Protein AF-A0A852K4S8-F1 (afdb_monomer)

Mean predicted aligned error: 8.18 Å

Structure (mmCIF, N/CA/C/O backbone):
data_AF-A0A852K4S8-F1
#
_entry.id   AF-A0A852K4S8-F1
#
loop_
_atom_site.group_PDB
_atom_site.id
_atom_site.type_symbol
_atom_site.label_atom_id
_atom_site.label_alt_id
_atom_site.label_comp_id
_atom_site.label_asym_id
_atom_site.label_entity_id
_atom_site.label_seq_id
_atom_site.pdbx_PDB_ins_code
_atom_site.Cartn_x
_atom_site.Cartn_y
_atom_site.Cartn_z
_atom_site.occupancy
_atom_site.B_iso_or_equiv
_atom_site.auth_seq_id
_atom_site.auth_comp_id
_atom_site.auth_asym_id
_atom_site.auth_atom_id
_atom_site.pdbx_PDB_model_num
ATOM 1 N N . THR A 1 1 ? -15.864 28.297 47.307 1.00 48.34 1 THR A N 1
ATOM 2 C CA . THR A 1 1 ? -16.616 27.245 46.594 1.00 48.34 1 THR A CA 1
ATOM 3 C C . THR A 1 1 ? -15.840 26.916 45.345 1.00 48.34 1 THR A C 1
ATOM 5 O O . THR A 1 1 ? -15.755 27.767 44.468 1.00 48.34 1 THR A O 1
ATOM 8 N N . ASP A 1 2 ? -15.194 25.752 45.297 1.00 51.62 2 ASP A N 1
ATOM 9 C CA . ASP A 1 2 ? -14.506 25.304 44.085 1.00 51.62 2 ASP A CA 1
ATOM 10 C C . ASP A 1 2 ? -15.535 25.083 42.977 1.00 51.62 2 ASP A C 1
ATOM 12 O O . ASP A 1 2 ? -16.431 24.244 43.088 1.00 51.62 2 ASP A O 1
ATOM 16 N N . VAL A 1 3 ? -15.443 25.888 41.920 1.00 63.09 3 VAL A N 1
ATOM 17 C CA . VAL A 1 3 ? -16.332 25.778 40.766 1.00 63.09 3 VAL A CA 1
ATOM 18 C C . VAL A 1 3 ? -15.861 24.590 39.939 1.00 63.09 3 VAL A C 1
ATOM 20 O O . VAL A 1 3 ? -14.883 24.671 39.194 1.00 63.09 3 VAL A O 1
ATOM 23 N N . PHE A 1 4 ? -16.559 23.466 40.081 1.00 73.31 4 PHE A N 1
ATOM 24 C CA . PHE A 1 4 ? -16.354 22.295 39.240 1.00 73.31 4 PHE A CA 1
ATOM 25 C C . PHE A 1 4 ? -16.578 22.666 37.767 1.00 73.31 4 PHE A C 1
ATOM 27 O O . PHE A 1 4 ? -17.686 23.009 37.353 1.00 73.31 4 PHE A O 1
ATOM 34 N N . ASN A 1 5 ? -15.513 22.607 36.967 1.00 80.38 5 ASN A N 1
ATOM 35 C CA . ASN A 1 5 ? -15.546 22.946 35.550 1.00 80.38 5 ASN A CA 1
ATOM 36 C C . ASN A 1 5 ? -15.519 21.669 34.700 1.00 80.38 5 ASN A C 1
ATOM 38 O O . ASN A 1 5 ? -14.463 21.125 34.377 1.00 80.38 5 ASN A O 1
ATOM 42 N N . SER A 1 6 ? -16.696 21.199 34.296 1.00 82.00 6 SER A N 1
ATOM 43 C CA . SER A 1 6 ? -16.846 20.002 33.460 1.00 82.00 6 SER A CA 1
ATOM 44 C C . SER A 1 6 ? -16.160 20.119 32.090 1.00 82.00 6 SER A C 1
ATOM 46 O O . SER A 1 6 ? -15.712 19.106 31.549 1.00 82.00 6 SER A O 1
ATOM 48 N N . LYS A 1 7 ? -15.991 21.335 31.540 1.00 80.94 7 LYS A N 1
ATOM 49 C CA . LYS A 1 7 ? -15.256 21.546 30.278 1.00 80.94 7 LYS A CA 1
ATOM 50 C C . LYS A 1 7 ? -13.768 21.234 30.419 1.00 80.94 7 LYS A C 1
ATOM 52 O O . LYS A 1 7 ? -13.198 20.644 29.504 1.00 80.94 7 LYS A O 1
ATOM 57 N N . SER A 1 8 ? -13.125 21.601 31.531 1.00 82.12 8 SER A N 1
ATOM 58 C CA . SER A 1 8 ? -11.692 21.322 31.713 1.00 82.12 8 SER A CA 1
ATOM 59 C C . SER A 1 8 ? -11.430 19.820 31.865 1.00 82.12 8 SER A C 1
ATOM 61 O O . SER A 1 8 ? -10.490 19.302 31.262 1.00 82.12 8 SER A O 1
ATOM 63 N N . LEU A 1 9 ? -12.316 19.105 32.565 1.00 82.94 9 LEU A N 1
ATOM 64 C CA . LEU A 1 9 ? -12.307 17.643 32.677 1.00 82.94 9 LEU A CA 1
ATOM 65 C C . LEU A 1 9 ? -12.534 16.946 31.330 1.00 82.94 9 LEU A C 1
ATOM 67 O O . LEU A 1 9 ? -11.781 16.036 30.984 1.00 82.94 9 LEU A O 1
ATOM 71 N N . ALA A 1 10 ? -13.507 17.398 30.534 1.00 80.69 10 ALA A N 1
ATOM 72 C CA . ALA A 1 10 ? -13.762 16.846 29.203 1.00 80.69 10 ALA A CA 1
ATOM 73 C C . ALA A 1 10 ? -12.566 17.044 28.252 1.00 80.69 10 ALA A C 1
ATOM 75 O O . ALA A 1 10 ? -12.174 16.113 27.549 1.00 80.69 10 ALA A O 1
ATOM 76 N N . ILE A 1 11 ? -11.927 18.221 28.280 1.00 81.50 11 ILE A N 1
ATOM 77 C CA . ILE A 1 11 ? -10.721 18.508 27.486 1.00 81.50 11 ILE A CA 1
ATOM 78 C C . ILE A 1 11 ? -9.537 17.644 27.945 1.00 81.50 11 ILE A C 1
ATOM 80 O O . ILE A 1 11 ? -8.781 17.143 27.111 1.00 81.50 11 ILE A O 1
ATOM 84 N N . GLN A 1 12 ? -9.361 17.437 29.253 1.00 82.12 12 GLN A N 1
ATOM 85 C CA . GLN A 1 12 ? -8.315 16.553 29.779 1.00 82.12 12 GLN A CA 1
ATOM 86 C C . GLN A 1 12 ? -8.554 15.091 29.386 1.00 82.12 12 GLN A C 1
ATOM 88 O O . GLN A 1 12 ? -7.613 14.413 28.970 1.00 82.12 12 GLN A O 1
ATOM 93 N N . ALA A 1 13 ? -9.802 14.620 29.450 1.00 78.31 13 ALA A N 1
ATOM 94 C CA . ALA A 1 13 ? -10.179 13.287 28.995 1.00 78.31 13 ALA A CA 1
ATOM 95 C C . ALA A 1 13 ? -9.924 13.116 27.487 1.00 78.31 13 ALA A C 1
ATOM 97 O O . ALA A 1 13 ? -9.265 12.154 27.093 1.00 78.31 13 ALA A O 1
ATOM 98 N N . GLN A 1 14 ? -10.331 14.083 26.654 1.00 71.50 14 GLN A N 1
ATOM 99 C CA . GLN A 1 14 ? -10.043 14.081 25.215 1.00 71.50 14 GLN A CA 1
ATOM 100 C C . GLN A 1 14 ? -8.541 14.060 24.925 1.00 71.50 14 GLN A C 1
ATOM 102 O O . GLN A 1 14 ? -8.087 13.219 24.154 1.00 71.50 14 GLN A O 1
ATOM 107 N N . LYS A 1 15 ? -7.742 14.923 25.567 1.00 75.19 15 LYS A N 1
ATOM 108 C CA . LYS A 1 15 ? -6.277 14.931 25.393 1.00 75.19 15 LYS A CA 1
ATOM 109 C C . LYS A 1 15 ? -5.643 13.602 25.799 1.00 75.19 15 LYS A C 1
ATOM 111 O O . LYS A 1 15 ? -4.731 13.134 25.125 1.00 75.19 15 LYS A O 1
ATOM 116 N N . LYS A 1 16 ? -6.135 12.973 26.869 1.00 74.12 16 LYS A N 1
ATOM 117 C CA . LYS A 1 16 ? -5.644 11.674 27.349 1.00 74.12 16 LYS A CA 1
ATOM 118 C C . LYS A 1 16 ? -6.015 10.526 26.404 1.00 74.12 16 LYS A C 1
ATOM 120 O O . LYS A 1 16 ? -5.214 9.611 26.243 1.00 74.12 16 LYS A O 1
ATOM 125 N N . ILE A 1 17 ? -7.183 10.578 25.761 1.00 65.88 17 ILE A N 1
ATOM 126 C CA . ILE A 1 17 ? -7.605 9.603 24.742 1.00 65.88 17 ILE A CA 1
ATOM 127 C C . ILE A 1 17 ? -6.810 9.802 23.447 1.00 65.88 17 ILE A C 1
ATOM 129 O O . ILE A 1 17 ? -6.203 8.852 22.961 1.00 65.88 17 ILE A O 1
ATOM 133 N N . LEU A 1 18 ? -6.724 11.033 22.935 1.00 61.19 18 LEU A N 1
ATOM 134 C CA . LEU A 1 18 ? -5.953 11.365 21.731 1.00 61.19 18 LEU A CA 1
ATOM 135 C C . LEU A 1 18 ? -4.462 11.034 21.899 1.00 61.19 18 LEU A C 1
ATOM 137 O O . LEU A 1 18 ? -3.854 10.447 21.009 1.00 61.19 18 LEU A O 1
ATOM 141 N N . GLY A 1 19 ? -3.887 11.331 23.068 1.00 63.03 19 GLY A N 1
ATOM 142 C CA . GLY A 1 19 ? -2.502 10.983 23.396 1.00 63.03 19 GLY A CA 1
ATOM 143 C C . GLY A 1 19 ? -2.246 9.474 23.501 1.00 63.03 19 GLY A C 1
ATOM 144 O O . GLY A 1 19 ? -1.130 9.034 23.245 1.00 63.03 19 GLY A O 1
ATOM 145 N N . LYS A 1 20 ? -3.268 8.669 23.831 1.00 60.56 20 LYS A N 1
ATOM 146 C CA . LYS A 1 20 ? -3.191 7.197 23.804 1.00 60.56 20 LYS A CA 1
ATOM 147 C C . LYS A 1 20 ? -3.405 6.618 22.400 1.00 60.56 20 LYS A C 1
ATOM 149 O O . LYS A 1 20 ? -2.754 5.635 22.065 1.00 60.56 20 LYS A O 1
ATOM 154 N N . MET A 1 21 ? -4.266 7.232 21.582 1.00 58.16 21 MET A N 1
ATOM 155 C CA . MET A 1 21 ? -4.498 6.841 20.182 1.00 58.16 21 MET A CA 1
ATOM 156 C C . MET A 1 21 ? -3.274 7.095 19.291 1.00 58.16 21 MET A C 1
ATOM 158 O O . MET A 1 21 ? -3.014 6.324 18.373 1.00 58.16 21 MET A O 1
ATOM 162 N N . VAL A 1 22 ? -2.512 8.155 19.574 1.00 56.81 22 VAL A N 1
ATOM 163 C CA . VAL A 1 22 ? -1.288 8.539 18.854 1.00 56.81 22 VAL A CA 1
ATOM 164 C C . VAL A 1 22 ? -0.062 8.169 19.692 1.00 56.81 22 VAL A C 1
ATOM 166 O O . VAL A 1 22 ? 0.758 9.019 20.038 1.00 56.81 22 VAL A O 1
ATOM 169 N N . SER A 1 23 ? 0.087 6.905 20.089 1.00 55.50 23 SER A N 1
ATOM 170 C CA . SER A 1 23 ? 1.366 6.505 20.679 1.00 55.50 23 SER A CA 1
ATOM 171 C C . SER A 1 23 ? 2.418 6.435 19.562 1.00 55.50 23 SER A C 1
ATOM 173 O O . SER A 1 23 ? 2.228 5.761 18.548 1.00 55.50 23 SER A O 1
ATOM 175 N N . LYS A 1 24 ? 3.551 7.135 19.731 1.00 54.12 24 LYS A N 1
ATOM 176 C CA . LYS A 1 24 ? 4.719 7.068 18.821 1.00 54.12 24 LYS A CA 1
ATOM 177 C C . LYS A 1 24 ? 5.161 5.624 18.526 1.00 54.12 24 LYS A C 1
ATOM 179 O O . LYS A 1 24 ? 5.700 5.365 17.459 1.00 54.12 24 LYS A O 1
ATOM 184 N N . SER A 1 25 ? 4.862 4.698 19.441 1.00 54.72 25 SER A N 1
ATOM 185 C CA . SER A 1 25 ? 5.083 3.256 19.305 1.00 54.72 25 SER A CA 1
ATOM 186 C C . SER A 1 25 ? 4.352 2.622 18.116 1.00 54.72 25 SER A C 1
ATOM 188 O O . SER A 1 25 ? 4.842 1.640 17.576 1.00 54.72 25 SER A O 1
ATOM 190 N N . ILE A 1 26 ? 3.199 3.144 17.677 1.00 57.09 26 ILE A N 1
ATOM 191 C CA . ILE A 1 26 ? 2.460 2.549 16.552 1.00 57.09 26 ILE A CA 1
ATOM 192 C C . ILE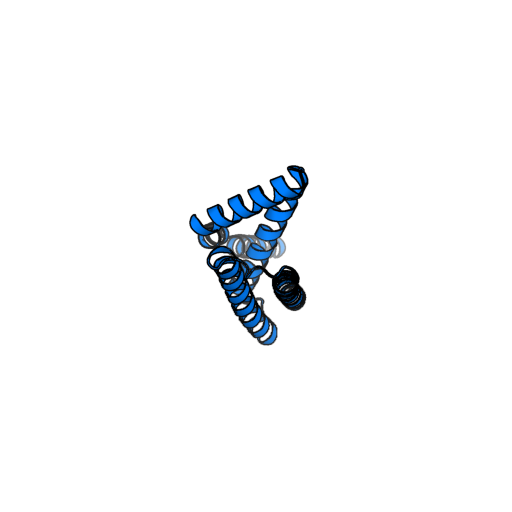 A 1 26 ? 3.219 2.749 15.238 1.00 57.09 26 ILE A C 1
ATOM 194 O O . ILE A 1 26 ? 3.353 1.800 14.472 1.00 57.09 26 ILE A O 1
ATOM 198 N N . ALA A 1 27 ? 3.765 3.945 15.012 1.00 56.53 27 ALA A N 1
ATOM 199 C CA . ALA A 1 27 ? 4.536 4.241 13.808 1.00 56.53 27 ALA A CA 1
ATOM 200 C C . ALA A 1 27 ? 5.862 3.463 13.760 1.00 56.53 27 ALA A C 1
ATOM 202 O O . ALA A 1 27 ? 6.224 2.970 12.699 1.00 56.53 27 ALA A O 1
ATOM 203 N N . THR A 1 28 ? 6.546 3.297 14.899 1.00 54.59 28 THR A N 1
ATOM 204 C CA . THR A 1 28 ? 7.835 2.587 14.959 1.00 54.59 28 THR A CA 1
ATOM 205 C C . THR A 1 28 ? 7.726 1.063 14.901 1.00 54.59 28 THR A C 1
ATOM 207 O O . THR A 1 28 ? 8.715 0.418 14.594 1.00 54.59 28 THR A O 1
ATOM 210 N N . THR A 1 29 ? 6.564 0.458 15.187 1.00 57.19 29 THR A N 1
ATOM 211 C CA . THR A 1 29 ? 6.382 -1.006 15.043 1.00 57.19 29 THR A CA 1
ATOM 212 C C . THR A 1 29 ? 5.866 -1.418 13.660 1.00 57.19 29 THR A C 1
ATOM 214 O O . THR A 1 29 ? 6.039 -2.564 13.274 1.00 57.19 29 THR A O 1
ATOM 217 N N . LEU A 1 30 ? 5.195 -0.522 12.926 1.00 61.44 30 LEU A N 1
ATOM 218 C CA . LEU A 1 30 ? 4.626 -0.827 11.599 1.00 61.44 30 LEU A CA 1
ATOM 219 C C . LEU A 1 30 ? 5.578 -0.543 10.438 1.00 61.44 30 LEU A C 1
ATOM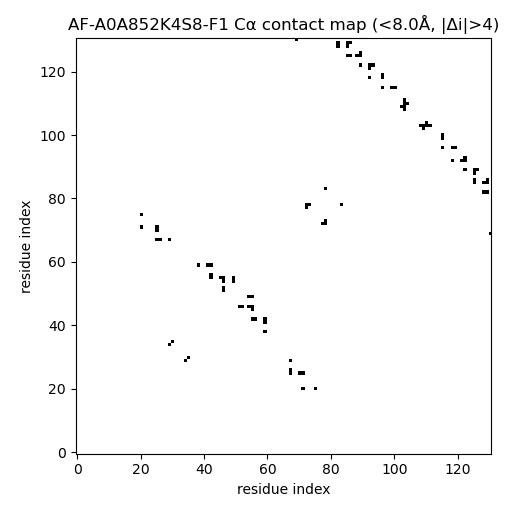 221 O O . LEU A 1 30 ? 5.352 -1.040 9.341 1.00 61.44 30 LEU A O 1
ATOM 225 N N . ILE A 1 31 ? 6.582 0.300 10.667 1.00 67.00 31 ILE A N 1
ATOM 226 C CA . ILE A 1 31 ? 7.610 0.655 9.693 1.00 67.00 31 ILE A CA 1
ATOM 227 C C . ILE A 1 31 ? 8.932 0.166 10.283 1.00 67.00 31 ILE A C 1
ATOM 229 O O . ILE A 1 31 ? 9.692 0.939 10.861 1.00 67.00 31 ILE A O 1
ATOM 233 N N . ASP A 1 32 ? 9.123 -1.152 10.245 1.00 79.81 32 ASP A N 1
ATOM 234 C CA . ASP A 1 32 ? 10.421 -1.765 10.526 1.00 79.81 32 ASP A CA 1
ATOM 235 C C . ASP A 1 32 ? 11.415 -1.494 9.380 1.00 79.81 32 ASP A C 1
ATOM 237 O O . ASP A 1 32 ? 11.042 -0.971 8.321 1.00 79.81 32 ASP A O 1
ATOM 241 N N . ASP A 1 33 ? 12.689 -1.820 9.598 1.00 82.88 33 ASP A N 1
ATOM 242 C CA . ASP A 1 33 ? 13.762 -1.541 8.636 1.00 82.88 33 ASP A CA 1
ATOM 243 C C . ASP A 1 33 ? 13.497 -2.216 7.278 1.00 82.88 33 ASP A C 1
ATOM 245 O O . ASP A 1 33 ? 13.608 -1.581 6.234 1.00 82.88 33 ASP A O 1
ATOM 249 N N . THR A 1 34 ? 13.015 -3.464 7.274 1.00 88.44 34 THR A N 1
ATOM 250 C CA . THR A 1 34 ? 12.697 -4.194 6.034 1.00 88.44 34 THR A CA 1
ATOM 251 C C . THR A 1 34 ? 11.536 -3.555 5.272 1.00 88.44 34 THR A C 1
ATOM 253 O O . THR A 1 34 ? 11.576 -3.417 4.050 1.00 88.44 34 THR A O 1
ATOM 256 N N . SER A 1 35 ? 10.488 -3.144 5.980 1.00 87.50 35 SER A N 1
ATOM 257 C CA . SER A 1 35 ? 9.343 -2.450 5.391 1.00 87.50 35 SER A CA 1
ATOM 258 C C . SER A 1 35 ? 9.746 -1.083 4.829 1.00 87.50 35 SER A C 1
ATOM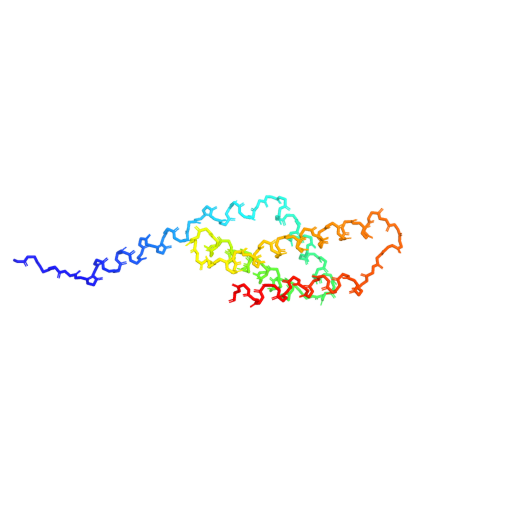 260 O O . SER A 1 35 ? 9.198 -0.655 3.812 1.00 87.50 35 SER A O 1
ATOM 262 N N . SER A 1 36 ? 10.717 -0.418 5.461 1.00 90.44 36 SER A N 1
ATOM 263 C CA . SER A 1 36 ? 11.291 0.846 4.985 1.00 90.44 36 SER A CA 1
ATOM 264 C C . SER A 1 36 ? 12.048 0.656 3.674 1.00 90.44 36 SER A C 1
ATOM 266 O O . SER A 1 36 ? 11.766 1.376 2.718 1.00 90.44 36 SER A O 1
ATOM 268 N N . ASP A 1 37 ? 12.898 -0.369 3.579 1.00 93.75 37 ASP A N 1
ATOM 269 C CA . ASP A 1 37 ? 13.638 -0.685 2.350 1.00 93.75 37 ASP A CA 1
ATOM 270 C C . ASP A 1 37 ? 12.691 -0.956 1.168 1.00 93.75 37 ASP A C 1
ATOM 272 O O . ASP A 1 37 ? 12.896 -0.467 0.054 1.00 93.75 37 ASP A O 1
ATOM 276 N N . VAL A 1 38 ? 11.594 -1.687 1.407 1.00 94.44 38 VAL A N 1
ATOM 277 C CA . VAL A 1 38 ? 10.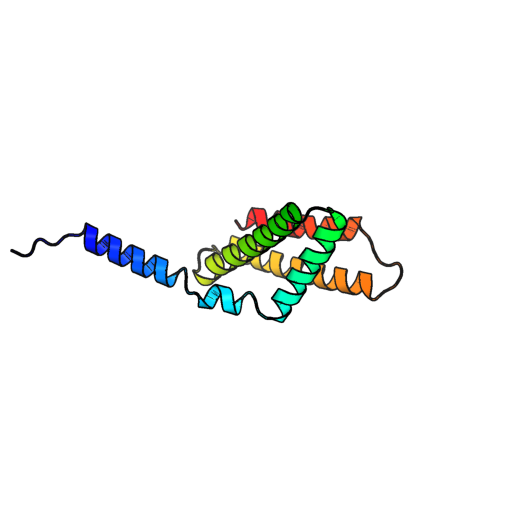568 -1.929 0.378 1.00 94.44 38 VAL A CA 1
ATOM 278 C C . VAL A 1 38 ? 9.901 -0.623 -0.064 1.00 94.44 38 VAL A C 1
ATOM 280 O O . VAL A 1 38 ? 9.681 -0.420 -1.259 1.00 94.44 38 VAL A O 1
ATOM 283 N N . LEU A 1 39 ? 9.569 0.275 0.868 1.00 95.00 39 LEU A N 1
ATOM 284 C CA . LEU A 1 39 ? 8.972 1.574 0.542 1.00 95.00 39 LEU A CA 1
ATOM 285 C C . LEU A 1 39 ? 9.938 2.474 -0.240 1.00 95.00 39 LEU A C 1
ATOM 287 O O . LEU A 1 39 ? 9.496 3.183 -1.149 1.00 95.00 39 LEU A O 1
ATOM 291 N N . ASP A 1 40 ? 11.230 2.419 0.073 1.00 96.00 40 ASP A N 1
ATOM 292 C CA . ASP A 1 40 ? 12.269 3.181 -0.615 1.00 96.00 40 ASP A CA 1
ATOM 293 C C . ASP A 1 40 ? 12.489 2.681 -2.049 1.00 96.00 40 ASP A C 1
ATOM 295 O O . ASP A 1 40 ? 12.582 3.487 -2.980 1.00 96.00 40 ASP A O 1
ATOM 299 N N . GLU A 1 41 ? 12.467 1.367 -2.279 1.00 97.75 41 GLU A N 1
ATOM 300 C CA . GLU A 1 41 ? 12.530 0.826 -3.640 1.00 97.75 41 GLU A CA 1
ATOM 301 C C . GLU A 1 41 ? 11.240 1.097 -4.427 1.00 97.75 41 GLU A C 1
ATOM 303 O O . GLU A 1 41 ? 11.303 1.490 -5.595 1.00 97.75 41 GLU A O 1
ATOM 308 N N . LEU A 1 42 ? 10.062 1.029 -3.789 1.00 97.69 42 LEU A N 1
ATOM 309 C CA . LEU A 1 42 ? 8.806 1.477 -4.405 1.00 97.69 42 LEU A CA 1
ATOM 310 C C . LEU A 1 42 ? 8.860 2.962 -4.793 1.00 97.69 42 LEU A C 1
ATOM 312 O O . LEU A 1 42 ? 8.396 3.339 -5.875 1.00 97.69 42 LEU A O 1
ATOM 316 N N . TYR A 1 43 ? 9.444 3.815 -3.947 1.00 98.31 43 TYR A N 1
ATOM 317 C CA . TYR A 1 43 ? 9.684 5.221 -4.268 1.00 98.31 43 TYR A CA 1
ATOM 318 C C . TYR A 1 43 ? 10.600 5.355 -5.485 1.00 98.31 43 TYR A C 1
ATOM 320 O O . TYR A 1 43 ? 10.282 6.104 -6.413 1.00 98.31 43 TYR A O 1
ATOM 328 N N . ARG A 1 44 ? 11.714 4.617 -5.500 1.00 98.56 44 ARG A N 1
ATOM 329 C CA . ARG A 1 44 ? 12.721 4.670 -6.560 1.00 98.56 44 ARG A CA 1
ATOM 330 C C . ARG A 1 44 ? 12.131 4.300 -7.916 1.00 98.56 44 ARG A C 1
ATOM 332 O O . ARG A 1 44 ? 12.253 5.095 -8.848 1.00 98.56 44 ARG A O 1
ATOM 339 N N . VAL A 1 45 ? 11.425 3.170 -8.014 1.00 98.25 45 VAL A N 1
ATOM 340 C CA . VAL A 1 45 ? 10.788 2.737 -9.272 1.00 98.25 45 VAL A CA 1
ATOM 341 C C . VAL A 1 45 ? 9.665 3.682 -9.704 1.00 98.25 45 VAL A C 1
ATOM 343 O O . VAL A 1 45 ? 9.526 3.975 -10.889 1.00 98.25 45 VAL A O 1
ATOM 346 N N . THR A 1 46 ? 8.897 4.233 -8.758 1.00 98.25 46 THR A N 1
ATOM 347 C CA . THR A 1 46 ? 7.828 5.200 -9.066 1.00 98.25 46 THR A CA 1
ATOM 348 C C . THR A 1 46 ? 8.400 6.516 -9.584 1.00 98.25 46 THR A C 1
ATOM 350 O O . THR A 1 46 ? 7.876 7.093 -10.538 1.00 98.25 46 THR A O 1
ATOM 353 N N . LYS A 1 47 ? 9.483 7.008 -8.976 1.00 98.69 47 LYS A N 1
ATOM 354 C CA . LYS A 1 47 ? 10.176 8.222 -9.412 1.00 98.69 47 LYS A CA 1
ATOM 355 C C . LYS A 1 47 ? 10.789 8.031 -10.795 1.00 98.69 47 LYS A C 1
ATOM 357 O O . LYS A 1 47 ? 10.659 8.928 -11.619 1.00 98.69 47 LYS A O 1
ATOM 362 N N . GLU A 1 48 ? 11.419 6.885 -11.042 1.00 98.50 48 GLU A N 1
ATOM 363 C CA . GLU A 1 48 ? 11.998 6.556 -12.347 1.00 98.50 48 GLU A CA 1
ATOM 364 C C . GLU A 1 48 ? 10.915 6.478 -13.431 1.00 98.50 48 GLU A C 1
ATOM 366 O O . GLU A 1 48 ? 11.069 7.030 -14.515 1.00 98.50 48 GLU A O 1
ATOM 371 N N . TYR A 1 49 ? 9.767 5.871 -13.130 1.00 98.12 49 TYR A N 1
ATOM 372 C CA . TYR A 1 49 ? 8.671 5.769 -14.090 1.00 98.12 49 TYR A CA 1
ATOM 373 C C . TYR A 1 49 ? 7.987 7.114 -14.377 1.00 98.12 49 TYR A C 1
ATOM 375 O O . TYR A 1 49 ? 7.721 7.450 -15.527 1.00 98.12 49 TYR A O 1
ATOM 383 N N . THR A 1 50 ? 7.689 7.894 -13.335 1.00 98.19 50 THR A N 1
ATOM 384 C CA . THR A 1 50 ? 6.968 9.173 -13.479 1.00 98.19 50 THR A CA 1
ATOM 385 C C . THR A 1 50 ? 7.874 10.332 -13.890 1.00 98.19 50 THR A C 1
ATOM 387 O O . THR A 1 50 ? 7.372 11.378 -14.295 1.00 98.19 50 THR A O 1
ATOM 390 N N . GLN A 1 51 ? 9.197 10.187 -13.732 1.00 98.50 51 GLN A N 1
ATOM 391 C CA . GLN A 1 51 ? 10.184 11.267 -13.855 1.00 98.50 51 GLN A CA 1
ATOM 392 C C . GLN A 1 51 ? 9.833 12.497 -12.990 1.00 98.50 51 GLN A C 1
ATOM 394 O O . GLN A 1 51 ? 10.240 13.626 -13.267 1.00 98.50 51 GLN A O 1
ATOM 399 N N . ASN A 1 52 ? 9.077 12.289 -11.903 1.00 98.44 52 ASN A N 1
ATOM 400 C CA . ASN A 1 52 ? 8.534 13.355 -11.070 1.00 98.44 52 ASN A CA 1
ATOM 401 C C . ASN A 1 52 ? 8.700 13.041 -9.579 1.00 98.44 52 ASN A C 1
ATOM 403 O O . ASN A 1 52 ? 7.918 12.313 -8.965 1.00 98.44 52 ASN A O 1
ATOM 407 N N . LYS A 1 53 ? 9.703 13.674 -8.959 1.00 98.19 53 LYS A N 1
ATOM 408 C CA . LYS A 1 53 ? 9.997 13.522 -7.526 1.00 98.19 53 LYS A CA 1
ATOM 409 C C . LYS A 1 53 ? 8.782 13.822 -6.640 1.00 98.19 53 LYS A C 1
ATOM 411 O O . LYS A 1 53 ? 8.485 13.047 -5.737 1.00 98.19 53 LYS A O 1
ATOM 416 N N . LYS A 1 54 ? 8.079 14.934 -6.888 1.00 98.38 54 LYS A N 1
ATOM 417 C CA . LYS A 1 54 ? 6.954 15.368 -6.038 1.00 98.38 54 LYS A CA 1
ATOM 418 C C . LYS A 1 54 ? 5.786 14.388 -6.109 1.00 98.38 54 LYS A C 1
ATOM 420 O O . LYS A 1 54 ? 5.101 14.167 -5.114 1.00 98.38 54 LYS A O 1
ATOM 425 N N . GLU A 1 55 ? 5.549 13.820 -7.285 1.00 98.44 55 GLU A N 1
ATOM 426 C CA . GLU A 1 55 ? 4.498 12.829 -7.490 1.00 98.44 55 GLU A CA 1
ATOM 427 C C . GLU A 1 55 ? 4.837 11.493 -6.826 1.00 98.44 55 GLU A C 1
ATOM 429 O O . GLU A 1 55 ? 4.009 10.970 -6.080 1.00 98.44 55 GLU A O 1
ATOM 434 N N . ALA A 1 56 ? 6.068 11.001 -6.986 1.00 98.31 56 ALA A N 1
ATOM 435 C CA . ALA A 1 56 ? 6.531 9.793 -6.308 1.00 98.31 56 ALA A CA 1
ATOM 436 C C . ALA A 1 56 ? 6.465 9.929 -4.774 1.00 98.31 56 ALA A C 1
ATOM 438 O O . ALA A 1 56 ? 5.903 9.065 -4.100 1.00 98.31 56 ALA A O 1
ATOM 439 N N . GLU A 1 57 ? 6.932 11.052 -4.214 1.00 97.81 57 GLU A N 1
ATOM 440 C CA . GLU A 1 57 ? 6.807 11.344 -2.776 1.00 97.81 57 GLU A CA 1
ATOM 441 C C . GLU A 1 57 ? 5.340 11.357 -2.324 1.00 97.81 57 GLU A C 1
ATOM 443 O O . GLU A 1 57 ? 5.000 10.827 -1.263 1.00 97.81 57 GLU A O 1
ATOM 448 N N . LYS A 1 58 ? 4.442 11.941 -3.129 1.00 98.44 58 LYS A N 1
ATOM 449 C CA . LYS A 1 58 ? 3.005 11.981 -2.830 1.00 98.44 58 LYS A CA 1
ATOM 450 C C . LYS A 1 58 ? 2.397 10.578 -2.796 1.00 98.44 58 LYS A C 1
ATOM 452 O O . LYS A 1 58 ? 1.614 10.298 -1.888 1.00 98.44 58 LYS A O 1
ATOM 457 N N . ILE A 1 59 ? 2.745 9.712 -3.749 1.00 98.06 59 ILE A N 1
ATOM 458 C CA . ILE A 1 59 ? 2.255 8.327 -3.822 1.00 98.06 59 ILE A CA 1
ATOM 459 C C . ILE A 1 59 ? 2.683 7.544 -2.576 1.00 98.06 59 ILE A C 1
ATOM 461 O O . ILE A 1 59 ? 1.831 6.993 -1.877 1.00 98.06 59 ILE A O 1
ATOM 465 N N . ILE A 1 60 ? 3.970 7.580 -2.231 1.00 96.81 60 ILE A N 1
ATOM 466 C CA . ILE A 1 60 ? 4.519 6.839 -1.084 1.00 96.81 60 ILE A CA 1
ATOM 467 C C . ILE A 1 60 ? 3.969 7.376 0.238 1.00 96.81 60 ILE A C 1
ATOM 469 O O . ILE A 1 60 ? 3.534 6.612 1.099 1.00 96.81 60 ILE A O 1
ATOM 473 N N . LYS A 1 61 ? 3.854 8.701 0.378 1.00 95.69 61 LYS A N 1
ATOM 474 C CA . LYS A 1 61 ? 3.212 9.323 1.543 1.00 95.69 61 LYS A CA 1
ATOM 475 C C . LYS A 1 61 ? 1.755 8.888 1.703 1.00 95.69 61 LYS A C 1
ATOM 477 O O . LYS A 1 61 ? 1.294 8.712 2.831 1.00 95.69 61 LYS A O 1
ATOM 482 N N . ASN A 1 62 ? 1.009 8.753 0.608 1.00 96.75 62 ASN A N 1
ATOM 483 C CA . ASN A 1 62 ? -0.374 8.286 0.660 1.00 96.75 62 ASN A CA 1
ATOM 484 C C . ASN A 1 62 ? -0.453 6.810 1.064 1.00 96.75 62 ASN A C 1
ATOM 486 O O . ASN A 1 62 ? -1.283 6.477 1.907 1.00 96.75 62 ASN A O 1
ATOM 490 N N . LEU A 1 63 ? 0.440 5.962 0.548 1.00 94.88 63 LEU A N 1
ATOM 491 C CA . LEU A 1 63 ? 0.550 4.563 0.962 1.00 94.88 63 LEU A CA 1
ATOM 492 C C . LEU A 1 63 ? 0.810 4.442 2.474 1.00 94.88 63 LEU A C 1
ATOM 494 O O . LEU A 1 63 ? 0.041 3.784 3.173 1.00 94.88 63 LEU A O 1
ATOM 498 N N . ILE A 1 64 ? 1.811 5.159 2.999 1.00 91.19 64 ILE A N 1
ATOM 499 C CA . ILE A 1 64 ? 2.139 5.169 4.437 1.00 91.19 64 ILE A CA 1
ATOM 500 C C . ILE A 1 64 ? 0.935 5.614 5.276 1.00 91.19 64 ILE A C 1
ATOM 502 O O . ILE A 1 64 ? 0.604 4.988 6.283 1.00 91.19 64 ILE A O 1
ATOM 506 N N . LYS A 1 65 ? 0.236 6.679 4.863 1.00 90.50 65 LYS A N 1
ATOM 507 C CA . LYS A 1 65 ? -0.963 7.159 5.569 1.00 90.50 65 LYS A CA 1
ATOM 508 C C . LYS A 1 65 ? -2.068 6.108 5.631 1.00 90.50 65 LYS A C 1
ATOM 510 O O . LYS A 1 65 ? -2.705 5.989 6.675 1.00 90.50 65 LYS A O 1
ATOM 515 N N . ILE A 1 66 ? -2.309 5.381 4.538 1.00 93.00 66 ILE A N 1
ATOM 516 C CA . ILE A 1 66 ? -3.326 4.323 4.494 1.00 93.00 66 ILE A CA 1
ATOM 517 C C . ILE A 1 66 ? -2.944 3.209 5.471 1.00 93.00 66 ILE A C 1
ATOM 519 O O . ILE A 1 66 ? -3.749 2.870 6.333 1.00 93.00 66 ILE A O 1
ATOM 523 N N . VAL A 1 67 ? -1.703 2.713 5.415 1.00 90.06 67 VAL A N 1
ATOM 524 C CA . VAL A 1 67 ? -1.211 1.659 6.322 1.00 90.06 67 VAL A CA 1
ATOM 525 C C . VAL A 1 67 ? -1.344 2.079 7.790 1.00 90.06 67 VAL A C 1
ATOM 527 O O . VAL A 1 67 ? -1.884 1.328 8.605 1.00 90.06 67 VAL A O 1
ATOM 530 N N . LEU A 1 68 ? -0.933 3.305 8.129 1.00 87.25 68 LEU A N 1
ATOM 531 C CA . LEU A 1 68 ? -1.063 3.829 9.491 1.00 87.25 68 LEU A CA 1
ATOM 532 C C . LEU A 1 68 ? -2.527 3.954 9.929 1.00 87.25 68 LEU A C 1
ATOM 534 O O . LEU A 1 68 ? -2.851 3.584 11.057 1.00 87.25 68 LEU A O 1
ATOM 538 N N . LYS A 1 69 ? -3.421 4.437 9.054 1.00 88.75 69 LYS A N 1
ATOM 539 C CA . LYS A 1 69 ? -4.859 4.535 9.355 1.00 88.75 69 LYS A CA 1
ATOM 540 C C . LYS A 1 69 ? -5.435 3.157 9.683 1.00 88.75 69 LYS A C 1
ATOM 542 O O . LYS A 1 69 ? -6.067 3.008 10.725 1.00 88.75 69 LYS A O 1
ATOM 547 N N . LEU A 1 70 ? -5.173 2.155 8.843 1.00 90.12 70 LEU A N 1
ATOM 548 C CA . LEU A 1 70 ? -5.655 0.786 9.049 1.00 90.12 70 LEU A CA 1
ATOM 549 C C . LEU A 1 70 ? -5.177 0.208 10.382 1.00 90.12 70 LEU A C 1
ATOM 551 O O . LEU A 1 70 ? -5.963 -0.370 11.128 1.00 90.12 70 LEU A O 1
ATOM 555 N N . ALA A 1 71 ? -3.902 0.396 10.714 1.00 85.44 71 ALA A N 1
ATOM 556 C CA . ALA A 1 71 ? -3.353 -0.151 11.943 1.00 85.44 71 ALA A CA 1
ATOM 557 C C . ALA A 1 71 ? -3.873 0.551 13.206 1.00 85.44 71 ALA A C 1
ATOM 559 O O . ALA A 1 71 ? -4.092 -0.110 14.222 1.00 85.44 71 ALA A O 1
ATOM 560 N N . ILE A 1 72 ? -4.094 1.870 13.151 1.00 85.19 72 ILE A N 1
ATOM 561 C CA . ILE A 1 72 ? -4.719 2.628 14.245 1.00 85.19 72 ILE A CA 1
ATOM 562 C C . ILE A 1 72 ? -6.156 2.144 14.466 1.00 85.19 72 ILE A C 1
ATOM 564 O O . ILE A 1 72 ? -6.540 1.902 15.610 1.00 85.19 72 ILE A O 1
ATOM 568 N N . LEU A 1 73 ? -6.935 1.971 13.393 1.00 88.19 73 LEU A N 1
ATOM 569 C CA . LEU A 1 73 ? -8.304 1.453 13.475 1.00 88.19 73 LEU A CA 1
ATOM 570 C C . LEU A 1 73 ? -8.331 0.039 14.067 1.00 88.19 73 LEU A C 1
ATOM 572 O O . LEU A 1 73 ? -9.079 -0.215 15.013 1.00 88.19 73 LEU A O 1
ATOM 576 N N . TYR A 1 74 ? -7.452 -0.843 13.585 1.00 85.31 74 TYR A N 1
ATOM 577 C CA . TYR A 1 74 ? -7.341 -2.217 14.071 1.00 85.31 74 TYR A CA 1
ATOM 578 C C . TYR A 1 74 ? -6.974 -2.277 15.560 1.00 85.31 74 TYR A C 1
ATOM 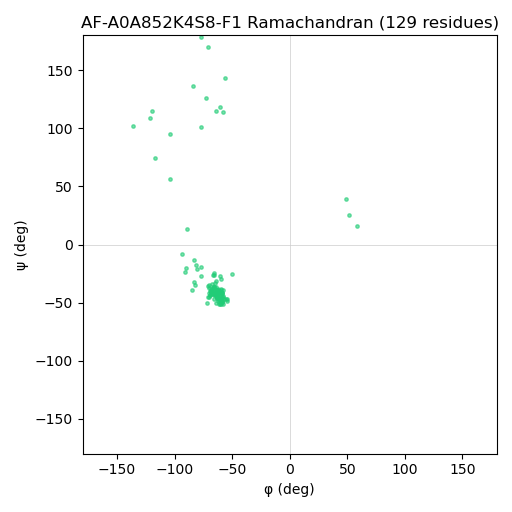580 O O . TYR A 1 74 ? -7.667 -2.918 16.344 1.00 85.31 74 TYR A O 1
ATOM 588 N N . ARG A 1 75 ? -5.917 -1.568 15.986 1.00 82.69 75 ARG A N 1
ATOM 589 C CA . ARG A 1 75 ? -5.461 -1.570 17.391 1.00 82.69 75 ARG A CA 1
ATOM 590 C C . ARG A 1 75 ? -6.479 -0.983 18.362 1.00 82.69 75 ARG A C 1
ATOM 592 O O . ARG A 1 75 ? -6.519 -1.396 19.517 1.00 82.69 75 ARG A O 1
ATOM 599 N N . ASN A 1 76 ? -7.273 -0.020 17.908 1.00 83.94 76 ASN A N 1
ATOM 600 C CA . ASN A 1 76 ? -8.291 0.623 18.731 1.00 83.94 76 ASN A CA 1
ATOM 601 C C . ASN A 1 76 ? -9.648 -0.095 18.661 1.00 83.94 76 ASN A C 1
ATOM 603 O O . ASN A 1 76 ? -10.646 0.488 19.090 1.00 83.94 76 ASN A O 1
ATOM 607 N N . ASN A 1 77 ? -9.697 -1.322 18.121 1.00 85.75 77 ASN A N 1
ATOM 608 C CA . ASN A 1 77 ? -10.913 -2.123 17.960 1.00 85.75 77 ASN A CA 1
ATOM 609 C C . ASN A 1 77 ? -12.056 -1.322 17.311 1.00 85.75 77 ASN A C 1
ATOM 611 O O . ASN A 1 77 ? -13.201 -1.395 17.748 1.00 85.75 77 ASN A O 1
ATOM 615 N N . GLN A 1 78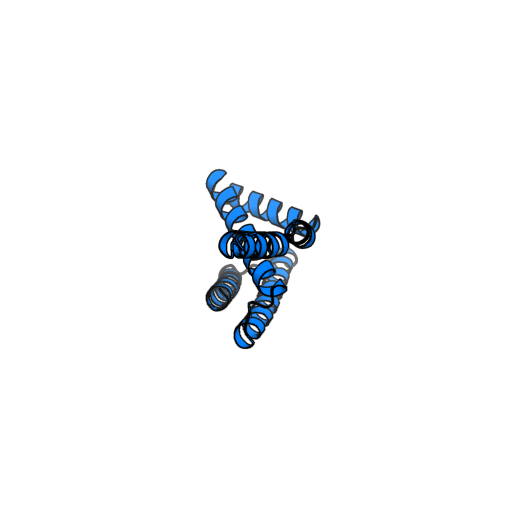 ? -11.723 -0.487 16.320 1.00 90.44 78 GLN A N 1
ATOM 616 C CA . GLN A 1 78 ? -12.703 0.346 15.617 1.00 90.44 78 GLN A CA 1
ATOM 617 C C . GLN A 1 78 ? -13.421 -0.414 14.503 1.00 90.44 78 GLN A C 1
ATOM 619 O O . GLN A 1 78 ? -14.425 0.081 14.009 1.00 90.44 78 GLN A O 1
ATOM 624 N N . PHE A 1 79 ? -12.917 -1.591 14.122 1.00 91.62 79 PHE A N 1
ATOM 625 C CA . PHE A 1 79 ? -13.558 -2.439 13.127 1.00 91.62 79 PHE A CA 1
ATOM 626 C C . PHE A 1 79 ? -14.647 -3.319 13.744 1.00 91.62 79 PHE A C 1
ATOM 628 O O . PHE A 1 79 ? -14.441 -3.938 14.791 1.00 91.62 79 PHE A O 1
ATOM 635 N N . ASN A 1 80 ? -15.786 -3.411 13.066 1.00 93.75 80 ASN A N 1
ATOM 636 C CA . ASN A 1 80 ? -16.827 -4.395 13.339 1.00 93.75 80 ASN A CA 1
ATOM 637 C C . ASN A 1 80 ? -16.449 -5.791 12.787 1.00 93.75 80 ASN A C 1
ATOM 639 O O . ASN A 1 80 ? -15.386 -5.978 12.195 1.00 93.75 80 ASN A O 1
ATOM 643 N N . GLN A 1 81 ? -17.299 -6.802 12.997 1.00 94.88 81 GLN A N 1
ATOM 644 C CA . GLN A 1 81 ? -16.996 -8.180 12.578 1.00 94.88 81 GLN A CA 1
ATOM 645 C C . GLN A 1 81 ? -16.833 -8.335 11.057 1.00 94.88 81 GLN A C 1
ATOM 647 O O . GLN A 1 81 ? -15.933 -9.056 10.618 1.00 94.88 81 GLN A O 1
ATOM 652 N N . ASP A 1 82 ? -17.645 -7.637 10.265 1.00 95.31 82 ASP A N 1
ATOM 653 C CA . ASP A 1 82 ? -17.575 -7.679 8.804 1.00 95.31 82 ASP A CA 1
ATOM 654 C C . ASP A 1 82 ? -16.297 -6.994 8.301 1.00 95.31 82 ASP A C 1
ATOM 656 O O . ASP A 1 82 ? -15.576 -7.547 7.470 1.00 95.31 82 ASP A O 1
ATOM 660 N N . GLU A 1 83 ? -15.945 -5.841 8.873 1.00 95.00 83 GLU A N 1
ATOM 661 C CA . GLU A 1 83 ? -14.704 -5.116 8.570 1.00 95.00 83 GLU A CA 1
ATOM 662 C C . GLU A 1 83 ? -13.456 -5.921 8.966 1.00 95.00 83 GLU A C 1
ATOM 664 O O . GLU A 1 83 ? -12.460 -5.929 8.240 1.00 95.00 83 GLU A O 1
ATOM 669 N N . ILE A 1 84 ? -13.502 -6.668 10.076 1.00 94.31 84 ILE A N 1
ATOM 670 C CA . ILE A 1 84 ? -12.433 -7.605 10.457 1.00 94.31 84 ILE A CA 1
ATOM 671 C C . ILE A 1 84 ? -12.313 -8.728 9.418 1.00 94.31 84 ILE A C 1
ATOM 673 O O . ILE A 1 84 ? -11.203 -9.062 8.997 1.00 94.31 84 ILE A O 1
ATOM 677 N N . ALA A 1 85 ? -13.433 -9.292 8.957 1.00 96.19 85 ALA A N 1
ATOM 678 C CA . ALA A 1 85 ? -13.420 -10.319 7.919 1.00 96.19 85 ALA A CA 1
ATOM 6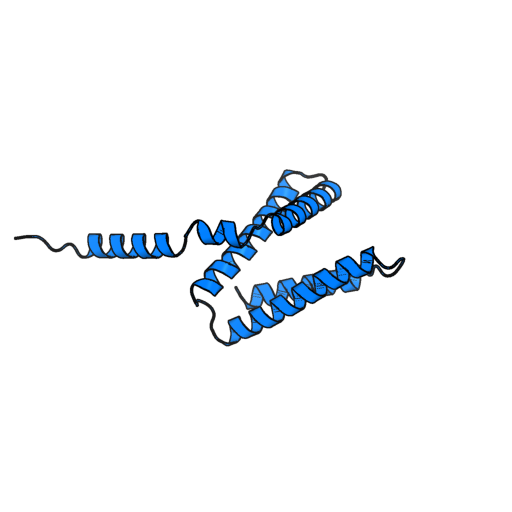79 C C . ALA A 1 85 ? -12.866 -9.783 6.584 1.00 96.19 85 ALA A C 1
ATOM 681 O O . ALA A 1 85 ? -12.099 -10.478 5.909 1.00 96.19 85 ALA A O 1
ATOM 682 N N . LEU A 1 86 ? -13.203 -8.543 6.215 1.00 96.69 86 LEU A N 1
ATOM 683 C CA . LEU A 1 86 ? -12.639 -7.849 5.055 1.00 96.69 86 LEU A CA 1
ATOM 684 C C . LEU A 1 86 ? -11.137 -7.598 5.216 1.00 96.69 86 LEU A C 1
ATOM 686 O O . LEU A 1 86 ? -10.376 -7.870 4.289 1.00 96.69 86 LEU A O 1
ATOM 690 N N . MET A 1 87 ? -10.682 -7.179 6.398 1.00 94.94 87 MET A N 1
ATOM 691 C CA . MET A 1 87 ? -9.260 -7.003 6.696 1.00 94.94 87 MET A CA 1
ATOM 692 C C . MET A 1 87 ? -8.476 -8.314 6.537 1.00 94.94 87 MET A C 1
ATOM 694 O O . MET A 1 87 ? -7.383 -8.320 5.970 1.00 94.94 87 MET A O 1
ATOM 698 N N . GLU A 1 88 ? -9.027 -9.447 6.976 1.00 95.25 88 GLU A N 1
ATOM 699 C CA . GLU A 1 88 ? -8.391 -10.755 6.776 1.00 95.25 88 GLU A CA 1
ATOM 700 C C . GLU A 1 88 ? -8.345 -11.168 5.296 1.00 95.25 88 GLU A C 1
ATOM 702 O O . GLU A 1 88 ? -7.341 -11.722 4.831 1.00 95.25 88 GLU A O 1
ATOM 707 N N . LYS A 1 89 ? -9.385 -10.854 4.511 1.00 97.31 89 LYS A N 1
ATOM 708 C CA . LYS A 1 89 ? -9.351 -11.025 3.046 1.00 97.31 89 LYS A CA 1
ATOM 709 C C . LYS A 1 89 ? -8.285 -10.132 2.407 1.00 97.31 89 LYS A C 1
ATOM 711 O O . LYS A 1 89 ? -7.516 -10.616 1.575 1.00 97.31 89 LYS A O 1
ATOM 716 N N . PHE A 1 90 ? -8.194 -8.871 2.828 1.00 96.94 90 PHE A N 1
ATOM 717 C CA . PHE A 1 90 ? -7.191 -7.917 2.357 1.00 96.94 90 PHE A CA 1
ATOM 718 C C . PHE A 1 90 ? -5.771 -8.414 2.639 1.00 96.94 90 PHE A C 1
ATOM 720 O O . PHE A 1 90 ? -4.964 -8.492 1.714 1.00 96.94 90 PHE A O 1
ATOM 727 N N . LYS A 1 91 ? -5.478 -8.866 3.866 1.00 95.31 91 LYS A N 1
ATOM 728 C CA . LYS A 1 91 ? -4.176 -9.461 4.221 1.00 95.31 91 LYS A CA 1
ATOM 729 C C . LYS A 1 91 ? -3.812 -10.637 3.314 1.00 95.31 91 LYS A C 1
ATOM 731 O O . LYS A 1 91 ? -2.698 -10.689 2.795 1.00 95.31 91 LYS A O 1
ATOM 736 N N . LYS A 1 92 ? -4.749 -11.564 3.079 1.00 97.69 92 LYS A N 1
ATOM 737 C CA . LYS A 1 92 ? -4.533 -12.705 2.170 1.00 97.69 92 LYS A CA 1
ATOM 738 C C . LYS A 1 92 ? -4.247 -12.245 0.741 1.00 97.69 92 LYS A C 1
ATOM 740 O O . LYS A 1 92 ? -3.364 -12.802 0.090 1.00 97.69 92 LYS A O 1
ATOM 745 N N . LYS A 1 93 ? -4.956 -11.220 0.261 1.00 97.94 93 LYS A N 1
ATOM 746 C CA . LYS A 1 93 ? -4.772 -10.672 -1.086 1.00 97.94 93 LYS A CA 1
ATOM 747 C C . LYS A 1 93 ? -3.426 -9.959 -1.24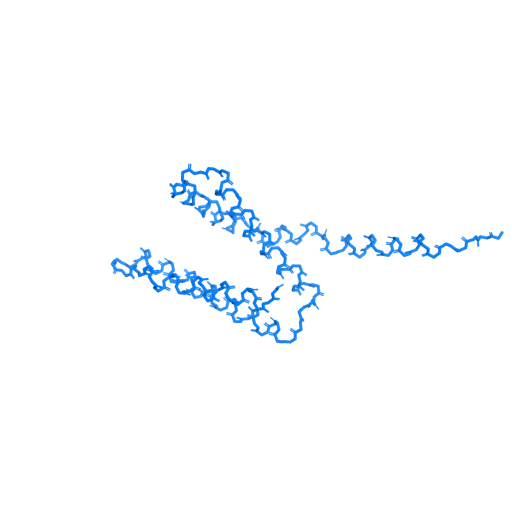4 1.00 97.94 93 LYS A C 1
ATOM 749 O O . LYS A 1 93 ? -2.730 -10.208 -2.223 1.00 97.94 93 LYS A O 1
ATOM 754 N N . VAL A 1 94 ? -3.005 -9.167 -0.257 1.00 96.62 94 VAL A N 1
ATOM 755 C CA . VAL A 1 94 ? -1.671 -8.540 -0.230 1.00 96.62 94 VAL A CA 1
ATOM 756 C C . VAL A 1 94 ? -0.568 -9.597 -0.177 1.00 96.62 94 VAL A C 1
ATOM 758 O O . VAL A 1 94 ? 0.423 -9.484 -0.894 1.00 96.62 94 VAL A O 1
ATOM 761 N N . HIS A 1 95 ? -0.745 -10.661 0.610 1.00 96.81 95 HIS A N 1
ATOM 762 C CA . HIS A 1 95 ? 0.211 -11.767 0.650 1.00 96.81 95 HIS A CA 1
ATOM 763 C C . HIS A 1 95 ? 0.328 -12.473 -0.710 1.00 96.81 95 HIS A C 1
ATOM 765 O O . HIS A 1 95 ? 1.433 -12.753 -1.173 1.00 96.81 95 HIS A O 1
ATOM 771 N N . GLN A 1 96 ? -0.803 -12.715 -1.382 1.00 98.00 96 GLN A N 1
ATOM 772 C CA . GLN A 1 96 ? -0.823 -13.238 -2.748 1.00 98.00 96 GLN A CA 1
ATOM 773 C C . GLN A 1 96 ? -0.080 -12.302 -3.711 1.00 98.00 96 GLN A C 1
ATOM 775 O O . GLN A 1 96 ? 0.797 -12.764 -4.434 1.00 98.00 96 GLN A O 1
ATOM 780 N N . LEU A 1 97 ? -0.386 -11.001 -3.683 1.00 98.00 97 LEU A N 1
ATOM 781 C CA . LEU A 1 97 ? 0.270 -9.981 -4.503 1.00 98.00 97 LEU A CA 1
ATOM 782 C C . LEU A 1 97 ? 1.792 -9.998 -4.314 1.00 98.00 97 LEU A C 1
ATOM 784 O O . LEU A 1 97 ? 2.523 -10.056 -5.300 1.00 98.00 97 LEU A O 1
ATOM 788 N N . ALA A 1 98 ? 2.268 -10.008 -3.067 1.00 96.94 98 ALA A N 1
ATOM 789 C CA . ALA A 1 98 ? 3.695 -10.049 -2.760 1.00 96.94 98 ALA A CA 1
ATOM 790 C C . ALA A 1 98 ? 4.367 -11.297 -3.356 1.00 96.94 98 ALA A C 1
ATOM 792 O O . ALA A 1 98 ? 5.378 -11.186 -4.048 1.00 96.94 98 ALA A O 1
ATOM 793 N N . LYS A 1 99 ? 3.771 -12.483 -3.169 1.00 97.31 99 LYS A N 1
ATOM 794 C CA . LYS A 1 99 ? 4.289 -13.728 -3.758 1.00 97.31 99 LYS A CA 1
ATOM 795 C C . LYS A 1 99 ? 4.277 -13.705 -5.284 1.00 97.31 99 LYS A C 1
ATOM 797 O O . LYS A 1 99 ? 5.217 -14.199 -5.896 1.00 97.31 99 LYS A O 1
ATOM 802 N N . THR A 1 100 ? 3.241 -13.138 -5.898 1.00 97.88 100 THR A N 1
ATOM 803 C CA . THR A 1 100 ? 3.157 -12.991 -7.355 1.00 97.88 100 THR A CA 1
ATOM 804 C C . THR A 1 100 ? 4.265 -12.087 -7.885 1.00 97.88 100 THR A C 1
ATOM 806 O O . THR A 1 100 ? 4.930 -12.471 -8.839 1.00 97.88 100 THR A O 1
ATOM 809 N N . VAL A 1 101 ? 4.513 -10.933 -7.255 1.00 97.38 101 VAL A N 1
ATOM 810 C CA . VAL A 1 101 ? 5.600 -10.023 -7.656 1.00 97.38 101 VAL A CA 1
ATOM 811 C C . VAL A 1 101 ? 6.958 -10.723 -7.569 1.00 97.38 101 VAL A C 1
ATOM 813 O O . VAL A 1 101 ? 7.738 -10.657 -8.515 1.00 97.38 101 VAL A O 1
ATOM 816 N N . VAL A 1 102 ? 7.212 -11.454 -6.479 1.00 97.56 102 VAL A N 1
ATOM 817 C CA . VAL A 1 102 ? 8.444 -12.243 -6.320 1.00 97.56 102 VAL A CA 1
ATOM 818 C C . VAL A 1 102 ? 8.552 -13.325 -7.398 1.00 97.56 102 VAL A C 1
ATOM 820 O O . VAL A 1 102 ? 9.592 -13.445 -8.039 1.00 97.56 102 VAL A O 1
ATOM 823 N N . SER A 1 103 ? 7.477 -14.073 -7.656 1.00 97.69 103 SER A N 1
ATOM 824 C CA . SER A 1 103 ? 7.458 -15.129 -8.676 1.00 97.69 103 SER A CA 1
ATOM 825 C C . SER A 1 103 ? 7.700 -14.591 -10.086 1.00 97.69 103 SER A C 1
ATOM 827 O O . SER A 1 103 ? 8.433 -15.217 -10.842 1.00 97.69 103 SER A O 1
ATOM 829 N N . PHE A 1 104 ? 7.110 -13.445 -10.436 1.00 97.81 104 PHE A N 1
ATOM 830 C CA . PHE A 1 104 ? 7.304 -12.806 -11.742 1.00 97.81 104 PHE A CA 1
ATOM 831 C C . PHE A 1 104 ? 8.732 -12.320 -11.963 1.00 97.81 104 PHE A C 1
ATOM 833 O O . PHE A 1 104 ? 9.154 -12.186 -13.108 1.00 97.81 104 PHE A O 1
ATOM 840 N N . HIS A 1 105 ? 9.470 -12.054 -10.886 1.00 95.94 105 HIS A N 1
ATOM 841 C CA . HIS A 1 105 ? 10.886 -11.729 -10.966 1.00 95.94 105 HIS A CA 1
ATOM 842 C C . HIS A 1 105 ? 11.778 -12.979 -11.000 1.00 95.94 105 HIS A C 1
ATOM 844 O O . HIS A 1 105 ? 12.773 -12.995 -11.713 1.00 95.94 105 HIS A O 1
ATOM 850 N N . GLN A 1 106 ? 11.438 -14.017 -10.231 1.00 97.19 106 GLN A N 1
ATOM 851 C CA . GLN A 1 106 ? 12.263 -15.222 -10.084 1.00 97.19 106 GLN A CA 1
ATOM 852 C C . GLN A 1 106 ? 12.119 -16.227 -11.231 1.00 97.19 106 GLN A C 1
ATOM 854 O O . GLN A 1 106 ? 12.989 -17.080 -11.392 1.00 97.19 106 GLN A O 1
ATOM 859 N N . VAL A 1 107 ? 11.019 -16.173 -11.987 1.00 97.19 107 VAL A N 1
ATOM 860 C CA . VAL A 1 107 ? 10.748 -17.109 -13.082 1.00 97.19 107 VAL A CA 1
ATOM 861 C C . VAL A 1 107 ? 10.624 -16.344 -14.392 1.00 97.19 107 VAL A C 1
ATOM 863 O O . VAL A 1 107 ? 9.682 -15.570 -14.591 1.00 97.19 107 VAL A O 1
ATOM 866 N N . ASP A 1 108 ? 11.563 -16.598 -15.298 1.00 95.00 108 ASP A N 1
ATOM 867 C CA . ASP A 1 108 ? 11.642 -15.924 -16.591 1.00 95.00 108 ASP A CA 1
ATOM 868 C C . ASP A 1 108 ? 10.347 -16.059 -17.402 1.00 95.00 108 ASP A C 1
ATOM 870 O O . ASP A 1 108 ? 9.682 -17.096 -17.403 1.00 95.00 108 ASP A O 1
ATOM 874 N N . TYR A 1 109 ? 9.999 -14.986 -18.119 1.00 94.81 109 TYR A N 1
ATOM 875 C CA . TYR A 1 109 ? 8.842 -14.909 -19.023 1.00 94.81 109 TYR A CA 1
ATOM 876 C C . TYR A 1 109 ? 7.467 -15.174 -18.378 1.00 94.81 109 TYR A C 1
ATOM 878 O O . TYR A 1 109 ? 6.490 -15.375 -19.096 1.00 94.81 109 TYR A O 1
ATOM 886 N N . THR A 1 110 ? 7.352 -15.130 -17.045 1.00 96.81 110 THR A N 1
ATOM 887 C CA . THR A 1 110 ? 6.063 -15.317 -16.346 1.00 96.81 110 THR A CA 1
ATOM 888 C C . THR A 1 110 ? 5.317 -14.021 -16.039 1.00 96.81 110 THR A C 1
ATOM 890 O O . THR A 1 110 ? 4.167 -14.075 -15.606 1.00 96.81 110 THR A O 1
ATOM 893 N N . PHE A 1 111 ? 5.938 -12.857 -16.259 1.00 97.50 111 PHE A N 1
ATOM 894 C CA . PHE A 1 111 ? 5.317 -11.568 -15.967 1.00 97.50 111 PHE A CA 1
ATOM 895 C C . PHE A 1 111 ? 4.033 -11.350 -16.779 1.00 97.50 111 PHE A C 1
ATOM 897 O O . PHE A 1 111 ? 4.063 -11.229 -18.004 1.00 97.50 111 PHE A O 1
ATOM 904 N N . ASP A 1 112 ? 2.918 -11.197 -16.065 1.00 97.81 112 ASP A N 1
ATOM 905 C CA . ASP A 1 112 ? 1.627 -10.812 -16.628 1.00 97.81 112 ASP A CA 1
ATOM 906 C C . ASP A 1 112 ? 1.128 -9.515 -15.975 1.00 97.81 112 ASP A C 1
ATOM 908 O O . ASP A 1 112 ? 0.690 -9.474 -14.817 1.00 97.81 112 ASP A O 1
ATOM 912 N N . ARG A 1 113 ? 1.162 -8.430 -16.757 1.00 96.94 113 ARG A N 1
ATOM 913 C CA . ARG A 1 113 ? 0.691 -7.103 -16.343 1.00 96.94 113 ARG A CA 1
ATOM 914 C C . ARG A 1 113 ? -0.795 -7.092 -15.989 1.00 96.94 113 ARG A C 1
ATOM 916 O O . ARG A 1 113 ? -1.178 -6.401 -15.045 1.00 96.94 113 ARG A O 1
ATOM 923 N N . ASN A 1 114 ? -1.633 -7.794 -16.749 1.00 97.88 114 ASN A N 1
ATOM 924 C CA . ASN A 1 114 ? -3.081 -7.783 -16.548 1.00 97.88 114 ASN A CA 1
ATOM 925 C C . ASN A 1 114 ? -3.434 -8.516 -15.258 1.00 97.88 114 ASN A C 1
ATOM 927 O O . ASN A 1 114 ? -4.232 -8.019 -14.463 1.00 97.88 114 ASN A O 1
ATOM 931 N N . PHE A 1 115 ? -2.777 -9.650 -15.014 1.00 97.44 115 PHE A N 1
ATOM 932 C CA . PHE A 1 115 ? -2.920 -10.386 -13.766 1.00 97.44 115 PHE A CA 1
ATOM 933 C C . PHE A 1 115 ? -2.485 -9.547 -12.558 1.00 97.44 115 PHE A C 1
ATOM 935 O O . PHE A 1 115 ? -3.236 -9.425 -11.587 1.00 97.44 115 PHE A O 1
ATOM 942 N N . LEU A 1 116 ? -1.317 -8.898 -12.631 1.00 97.69 116 LEU A N 1
ATOM 943 C CA . LEU A 1 116 ? -0.833 -8.038 -11.548 1.00 97.69 116 LEU A CA 1
ATOM 944 C C . LEU A 1 116 ? -1.759 -6.839 -11.306 1.00 97.69 116 LEU A C 1
ATOM 946 O O . LEU A 1 116 ? -2.086 -6.523 -10.163 1.00 97.69 116 LEU A O 1
ATOM 950 N N . SER A 1 117 ? -2.215 -6.185 -12.378 1.00 98.06 117 SER A N 1
ATOM 951 C CA . SER A 1 117 ? -3.144 -5.057 -12.290 1.00 98.06 117 SER A CA 1
ATOM 952 C C . SER A 1 117 ? -4.477 -5.470 -11.672 1.00 98.06 117 SER A C 1
ATOM 954 O O . SER A 1 117 ? -5.016 -4.727 -10.854 1.00 98.06 117 SER A O 1
ATOM 956 N N . LYS A 1 118 ? -4.987 -6.658 -12.011 1.00 98.19 118 LYS A N 1
ATOM 957 C CA . LYS A 1 118 ? -6.188 -7.220 -11.391 1.00 98.19 118 LYS A CA 1
ATOM 958 C C . LYS A 1 118 ? -5.994 -7.413 -9.885 1.00 98.19 118 LYS A C 1
ATOM 960 O O . LYS A 1 118 ? -6.813 -6.921 -9.118 1.00 98.19 118 LYS A O 1
ATOM 965 N N . LEU A 1 119 ? -4.892 -8.034 -9.454 1.00 97.88 119 LEU A N 1
ATOM 966 C CA . LEU A 1 119 ? -4.602 -8.223 -8.025 1.00 97.88 119 LEU A CA 1
ATOM 967 C C . LEU A 1 119 ? -4.482 -6.896 -7.261 1.00 97.88 119 LEU A C 1
ATOM 969 O O . LEU A 1 119 ? -4.992 -6.778 -6.148 1.00 97.88 119 LEU A O 1
ATOM 973 N N . LEU A 1 120 ? -3.841 -5.887 -7.855 1.00 98.12 120 LEU A N 1
ATOM 974 C CA . LEU A 1 120 ? -3.751 -4.547 -7.266 1.00 98.12 120 LEU A CA 1
ATOM 975 C C . LEU A 1 120 ? -5.129 -3.884 -7.124 1.00 98.12 120 LEU A C 1
ATOM 977 O O . LEU A 1 120 ? -5.397 -3.247 -6.105 1.00 98.12 120 LEU A O 1
ATOM 981 N N . ASN A 1 121 ? -6.008 -4.043 -8.117 1.00 98.25 121 ASN A N 1
ATOM 982 C CA . ASN A 1 121 ? -7.370 -3.518 -8.052 1.00 98.25 121 ASN A CA 1
ATOM 983 C C . ASN A 1 121 ? -8.220 -4.249 -7.007 1.00 98.25 121 ASN A C 1
ATOM 985 O O . ASN A 1 121 ? -8.905 -3.583 -6.241 1.00 98.25 121 ASN A O 1
ATOM 989 N N . GLU A 1 122 ? -8.098 -5.572 -6.882 1.00 98.06 122 GLU A N 1
ATOM 990 C CA . GLU A 1 122 ? -8.764 -6.337 -5.817 1.00 98.06 122 GLU A CA 1
ATOM 991 C C . GLU A 1 122 ? -8.306 -5.873 -4.418 1.00 98.06 122 GLU A C 1
ATOM 993 O O . GLU A 1 122 ? -9.125 -5.701 -3.517 1.00 98.06 122 GLU A O 1
ATOM 998 N N . CYS A 1 123 ? -7.006 -5.599 -4.226 1.00 97.75 123 CYS A N 1
ATOM 999 C CA . CYS A 1 123 ? -6.508 -4.969 -2.995 1.00 97.75 123 CYS A CA 1
ATOM 1000 C C . CYS A 1 123 ? -7.146 -3.591 -2.754 1.00 97.75 123 CYS A C 1
ATOM 1002 O O . CYS A 1 123 ? -7.498 -3.264 -1.622 1.00 97.75 123 CYS A O 1
ATOM 1004 N N . ARG A 1 124 ? -7.270 -2.769 -3.803 1.00 97.50 124 ARG A N 1
ATOM 1005 C CA . ARG A 1 124 ? -7.862 -1.427 -3.726 1.00 97.50 124 ARG A CA 1
ATOM 1006 C C . ARG A 1 124 ? -9.349 -1.481 -3.371 1.00 97.50 124 ARG A C 1
ATOM 1008 O O . ARG A 1 124 ? -9.780 -0.675 -2.557 1.00 97.50 124 ARG A O 1
ATOM 1015 N N . GLU A 1 125 ? -10.113 -2.385 -3.972 1.00 97.75 125 GLU A N 1
ATOM 1016 C CA . GLU A 1 125 ? -11.544 -2.570 -3.695 1.00 97.75 125 GLU A CA 1
ATOM 1017 C C . GLU A 1 125 ? -11.766 -2.988 -2.243 1.00 97.75 125 GLU A C 1
ATOM 1019 O O . GLU A 1 125 ? -12.504 -2.316 -1.529 1.00 97.75 125 GLU A O 1
ATOM 1024 N N . LEU A 1 126 ? -11.012 -3.983 -1.761 1.00 97.19 126 LEU A N 1
ATOM 1025 C CA . LEU A 1 126 ? -11.057 -4.387 -0.354 1.00 97.19 126 LEU A CA 1
ATOM 1026 C C . LEU A 1 126 ? -10.717 -3.228 0.591 1.00 97.19 126 LEU A C 1
ATOM 1028 O O . LEU A 1 126 ? -11.346 -3.090 1.632 1.00 97.19 126 LEU A O 1
ATOM 1032 N N . LEU A 1 127 ? -9.751 -2.372 0.240 1.00 95.44 127 LEU A N 1
ATOM 1033 C CA . LEU A 1 127 ? -9.453 -1.183 1.041 1.00 95.44 127 LEU A CA 1
ATOM 1034 C C . LEU A 1 127 ? -10.629 -0.204 1.098 1.00 95.44 127 LEU A C 1
ATOM 1036 O O . LEU A 1 127 ? -10.916 0.284 2.183 1.00 95.44 127 LEU A O 1
ATOM 1040 N N . HIS A 1 128 ? -11.302 0.073 -0.022 1.00 96.06 128 HIS A N 1
ATOM 1041 C CA . HIS A 1 128 ? -12.482 0.956 -0.038 1.00 96.06 128 HIS A CA 1
ATOM 1042 C C . HIS A 1 128 ? -13.677 0.377 0.719 1.00 96.06 128 HIS A C 1
ATOM 1044 O O . HIS A 1 128 ? -14.509 1.136 1.194 1.00 96.06 128 HIS A O 1
ATOM 1050 N N . GLU A 1 129 ? -13.781 -0.946 0.835 1.00 95.06 129 GLU A N 1
ATOM 1051 C CA . GLU A 1 129 ? -14.819 -1.577 1.656 1.00 95.06 129 GLU A CA 1
ATOM 1052 C C . GLU A 1 129 ? -14.504 -1.511 3.162 1.00 95.06 129 GLU A C 1
ATOM 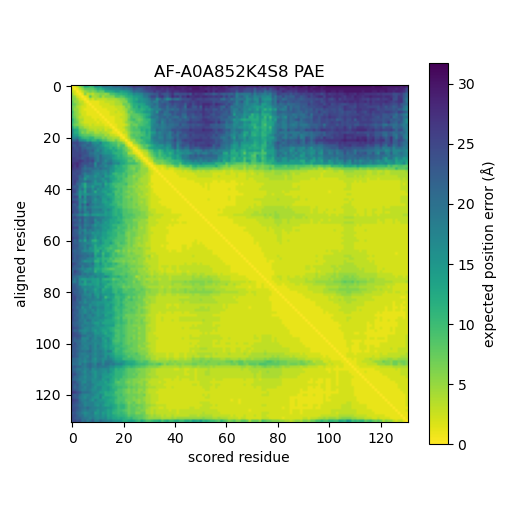1054 O O . GLU A 1 129 ? -15.423 -1.515 3.975 1.00 95.06 129 GLU A O 1
ATOM 1059 N N . ILE A 1 130 ? -13.222 -1.449 3.547 1.00 91.69 130 ILE A N 1
ATOM 1060 C CA . ILE A 1 130 ? -12.789 -1.414 4.957 1.00 91.69 130 ILE A CA 1
ATOM 1061 C C . ILE A 1 130 ? -12.838 0.005 5.560 1.00 91.69 130 ILE A C 1
ATOM 1063 O O . ILE A 1 130 ? -13.017 0.129 6.773 1.00 91.69 130 ILE A O 1
ATOM 1067 N N . ILE A 1 131 ? -12.593 1.069 4.777 1.00 86.00 131 ILE A N 1
ATOM 1068 C CA . ILE A 1 131 ? -12.408 2.456 5.276 1.00 86.00 131 ILE A CA 1
ATOM 1069 C C . ILE A 1 131 ? -13.184 3.525 4.518 1.00 86.00 131 ILE A C 1
ATOM 1071 O O . ILE A 1 131 ? -13.331 4.615 5.129 1.00 86.00 131 ILE A O 1
#

Nearest PDB structures (foldseek):
  5jxd-assembly1_A  TM=8.209E-01  e=1.164E-11  Mus musculus
  4q9v-assembly1_A  TM=8.593E-01  e=4.288E-10  Homo sapiens
  8gyn-assembly1_A  TM=9.820E-01  e=4.770E-08  Danio rerio
  3f4m-assembly1_A  TM=9.755E-01  e=2.407E-05  Homo sapiens

Radius of gyration: 20.08 Å; Cα contacts (8 Å, |Δi|>4): 52; chains: 1; bounding box: 31×44×66 Å

Secondary structure (DSSP, 8-state):
-----HHHHHHHHHHHHHHHHT-HHHHHHHS-HHHHHHHHHHHHHHHHHH--HHHHHHHHHHHHHHHHHHHHHHHTT---HHHHHHHHHHHHHHHHHHHHHHHHHHSTT---HHHHHHHHHHHHHHHHHH-

InterPro domains:
  IPR008477 Tumor necrosis factor alpha-induced protein 8-like [PF05527] (4-131)
  IPR008477 Tumor necrosis factor alpha-induced protein 8-like [PTHR12757] (2-131)
  IPR038355 Tumor necrosis factor alpha-induced protein 8-like superfamily [G3DSA:1.20.1440.160] (1-131)

Sequence (131 aa):
TDVFNSKSLAIQAQKKILGKMVSKSIATTLIDDTSSDVLDELYRVTKEYTQNKKEAEKIIKNLIKIVLKLAILYRNNQFNQDEIALMEKFKKKVHQLAKTVVSFHQVDYTFDRNFLSKLLNECRELLHEII

Solvent-accessible surface area (backbone atoms only — not comparable to full-atom values): 7420 Å² total; per-residue (Å²): 129,88,78,83,56,65,66,62,54,50,51,50,51,49,52,55,48,53,55,62,73,60,42,72,64,59,62,59,67,74,53,39,73,70,56,44,53,53,51,50,51,53,35,50,55,40,22,67,72,66,74,31,66,71,57,23,53,50,53,50,53,50,52,53,49,50,56,52,51,53,50,51,38,56,76,65,66,67,56,54,74,66,41,48,53,43,49,55,51,37,53,54,46,51,52,49,47,53,53,48,56,51,46,38,71,77,36,85,94,57,67,50,68,67,61,52,51,48,50,54,47,53,45,49,52,44,48,65,74,60,108

Organism: Spizella passerina (NCBI:txid40210)

Foldseek 3Di:
DPDDDVVVVVVVVVCVVVCVLPDVVLLDVQCDPVNVVVLVVQLVVVCVVVVDNVVSVVVSVVVSVLSSVVSSCVVVVVDDPVLVVLVVVLVVLVVVLVVQVVCPVVDPPPDDPVVSVVSVVVNVVSSVVND

pLDDT: mean 88.24, std 13.64, range [48.34, 98.69]